Protein 1WDG (pdb70)

Foldseek 3Di:
DVLVVLVVVLVVLVVVLVVLVVVLVVVVVCQVVLQVVQCVCVVVVCVVPCPHGDHDDCPVVSVVSVVVNVVSVVVRDDSVD/DLVVLVVLQVVLVVVLVVLVVVLVVLVVVQVVVVVVVVVVVVVVCVVVDDCPPVSVVSVVVNVVSVVVRDDSVD

Structure (mmCIF, N/CA/C/O backbone):
data_1WDG
#
_entry.id   1WDG
#
_cell.length_a   51.6
_cell.length_b   51.6
_cell.length_c   198.2
_cell.angle_alpha   90
_cell.angle_beta   90
_cell.angle_gamma   120
#
_symmetry.space_group_name_H-M   'H 3'
#
loop_
_entity.id
_entity.type
_entity.pdbx_description
1 polymer 'E2 glycoprotein'
2 water water
#
loop_
_atom_site.group_PDB
_atom_site.id
_atom_site.type_symbol
_atom_site.label_atom_id
_atom_site.label_alt_id
_atom_site.label_comp_id
_atom_site.label_asym_id
_atom_site.label_entity_id
_atom_site.label_seq_id
_atom_site.pdbx_PDB_ins_code
_atom_site.Cartn_x
_atom_site.Cartn_y
_atom_site.Cartn_z
_atom_site.occupancy
_atom_site.B_iso_or_equiv
_atom_site.auth_seq_id
_atom_site.auth_comp_id
_atom_site.auth_asym_id
_atom_site.auth_atom_id
_atom_site.pdbx_PDB_model_num
ATOM 1 N N . ASN A 1 1 ? 49.761 6.596 -103.358 1.00 60.52 969 ASN A N 1
ATOM 2 C CA . ASN A 1 1 ? 49.003 5.395 -102.885 1.00 58.27 969 ASN A CA 1
ATOM 3 C C . ASN A 1 1 ? 49.912 4.622 -101.940 1.00 56.16 969 ASN A C 1
ATOM 4 O O . ASN A 1 1 ? 49.455 3.957 -100.977 1.00 54.53 969 ASN A O 1
ATOM 9 N N . GLN A 1 2 ? 51.213 4.683 -102.186 1.00 50.34 970 GLN A N 1
ATOM 10 C CA . GLN A 1 2 ? 52.095 4.053 -101.232 1.00 49.97 970 GLN A CA 1
ATOM 11 C C . GLN A 1 2 ? 52.540 5.148 -100.307 1.00 46.67 970 GLN A C 1
ATOM 12 O O . GLN A 1 2 ? 53.013 4.856 -99.205 1.00 48.23 970 GLN A O 1
ATOM 18 N N . LYS A 1 3 ? 52.394 6.401 -100.730 1.00 42.95 971 LYS A N 1
ATOM 19 C CA . LYS A 1 3 ? 52.828 7.566 -99.910 1.00 47.87 971 LYS A CA 1
ATOM 20 C C . LYS A 1 3 ? 51.891 7.776 -98.730 1.00 48.31 971 LYS A C 1
ATOM 21 O O . LYS A 1 3 ? 52.320 8.012 -97.566 1.00 43.24 971 LYS A O 1
ATOM 27 N N . MET A 1 4 ? 50.602 7.734 -99.052 1.00 46.94 972 MET A N 1
ATOM 28 C CA . MET A 1 4 ? 49.537 7.919 -98.091 1.00 50.38 972 MET A CA 1
ATOM 29 C C . MET A 1 4 ? 49.600 6.861 -96.984 1.00 47.16 972 MET A C 1
ATOM 30 O O . MET A 1 4 ? 49.417 7.177 -95.815 1.00 42.53 972 MET A O 1
ATOM 35 N N . ILE A 1 5 ? 49.856 5.611 -97.357 1.00 47.25 973 ILE A N 1
ATOM 36 C CA . ILE A 1 5 ? 49.950 4.528 -96.379 1.00 48.34 973 ILE A CA 1
ATOM 37 C C . ILE A 1 5 ? 51.159 4.797 -95.493 1.00 45.67 973 ILE A C 1
ATOM 38 O O . ILE A 1 5 ? 51.046 4.901 -94.269 1.00 42.74 973 ILE A O 1
ATOM 43 N N . ALA A 1 6 ? 52.314 4.922 -96.142 1.00 43.36 974 ALA A N 1
ATOM 44 C CA . ALA A 1 6 ? 53.573 5.199 -95.468 1.00 44.34 974 ALA A CA 1
ATOM 45 C C . ALA A 1 6 ? 53.434 6.389 -94.528 1.00 43.93 974 ALA A C 1
ATOM 46 O O . ALA A 1 6 ? 53.987 6.379 -93.422 1.00 37.85 974 ALA A O 1
ATOM 48 N N . SER A 1 7 ? 52.691 7.406 -94.971 1.00 40.49 975 SER A N 1
ATOM 49 C CA . SER A 1 7 ? 52.481 8.625 -94.183 1.00 37.20 975 SER A CA 1
ATOM 50 C C . SER A 1 7 ? 51.638 8.383 -92.940 1.00 37.14 975 SER A C 1
ATOM 51 O O . SER A 1 7 ? 51.900 8.935 -91.873 1.00 38.82 975 SER A O 1
ATOM 54 N N . ALA A 1 8 ? 50.611 7.564 -93.090 1.00 35.17 976 ALA A N 1
ATOM 55 C CA . ALA A 1 8 ? 49.704 7.219 -91.991 1.00 34.76 976 ALA A CA 1
ATOM 56 C C . ALA A 1 8 ? 50.411 6.288 -90.989 1.00 36.46 976 ALA A C 1
ATOM 57 O O . ALA A 1 8 ? 50.093 6.279 -89.804 1.00 42.06 976 ALA A O 1
ATOM 59 N N . PHE A 1 9 ? 51.378 5.516 -91.486 1.00 39.18 977 PHE A N 1
ATOM 60 C CA . PHE A 1 9 ? 52.161 4.585 -90.667 1.00 35.61 977 PHE A CA 1
ATOM 61 C C . PHE A 1 9 ? 53.125 5.411 -89.822 1.00 38.97 977 PHE A C 1
ATOM 62 O O . PHE A 1 9 ? 53.094 5.356 -88.597 1.00 43.85 977 PHE A O 1
ATOM 70 N N . ASN A 1 10 ? 53.964 6.205 -90.476 1.00 37.21 978 ASN A N 1
ATOM 71 C CA . ASN A 1 10 ? 54.916 7.027 -89.752 1.00 34.94 978 ASN A CA 1
ATOM 72 C C . ASN A 1 10 ? 54.216 7.761 -88.598 1.00 34.75 978 ASN A C 1
ATOM 73 O O . ASN A 1 10 ? 54.660 7.680 -87.455 1.00 32.92 978 ASN A O 1
ATOM 78 N N . ASN A 1 11 ? 53.116 8.450 -88.902 1.00 33.79 979 ASN A N 1
ATOM 79 C CA . ASN A 1 11 ? 52.321 9.161 -87.896 1.00 37.50 979 ASN A CA 1
ATOM 80 C C . ASN A 1 11 ? 52.018 8.199 -86.756 1.00 37.50 979 ASN A C 1
ATOM 81 O O . ASN A 1 11 ? 52.177 8.538 -85.576 1.00 41.25 979 ASN A O 1
ATOM 86 N N . ALA A 1 12 ? 51.607 6.986 -87.116 1.00 34.03 980 ALA A N 1
ATOM 87 C CA . ALA A 1 12 ? 51.301 5.941 -86.137 1.00 33.56 980 ALA A CA 1
ATOM 88 C C . ALA A 1 12 ? 52.503 5.564 -85.291 1.00 33.24 980 ALA A C 1
ATOM 89 O O . ALA A 1 12 ? 52.377 5.362 -84.071 1.00 25.38 980 ALA A O 1
ATOM 91 N N . LEU A 1 13 ? 53.671 5.424 -85.927 1.00 25.13 981 LEU A N 1
ATOM 92 C CA . LEU A 1 13 ? 54.870 5.065 -85.169 1.00 27.23 981 LEU A CA 1
ATOM 93 C C . LEU A 1 13 ? 55.160 6.147 -84.142 1.00 30.21 981 LEU A C 1
ATOM 94 O O . LEU A 1 13 ? 55.623 5.855 -83.057 1.00 24.73 981 LEU A O 1
ATOM 99 N N . GLY A 1 14 ? 54.913 7.410 -84.505 1.00 26.56 982 GLY A N 1
ATOM 100 C CA . GLY A 1 14 ? 55.189 8.495 -83.575 1.00 27.58 982 GLY A CA 1
ATOM 101 C C . GLY A 1 14 ? 54.325 8.399 -82.323 1.00 28.21 982 GLY A C 1
ATOM 102 O O . GLY A 1 14 ? 54.793 8.623 -81.203 1.00 26.64 982 GLY A O 1
ATOM 103 N N . ALA A 1 15 ? 53.053 8.081 -82.521 1.00 28.21 983 ALA A N 1
ATOM 104 C CA . ALA A 1 15 ? 52.127 7.962 -81.402 1.00 30.55 983 ALA A CA 1
ATOM 105 C C . ALA A 1 15 ? 52.407 6.695 -80.549 1.00 34.65 983 ALA A C 1
ATOM 106 O O . ALA A 1 15 ? 52.247 6.728 -79.326 1.00 32.18 983 ALA A O 1
ATOM 108 N N . ILE A 1 16 ? 52.814 5.592 -81.189 1.00 28.24 984 ILE A N 1
ATOM 109 C CA . ILE A 1 16 ? 53.077 4.359 -80.431 1.00 28.03 984 ILE A CA 1
ATOM 110 C C . ILE A 1 16 ? 54.232 4.572 -79.483 1.00 29.21 984 ILE A C 1
ATOM 111 O O . ILE A 1 16 ? 54.095 4.280 -78.299 1.00 31.19 984 ILE A O 1
ATOM 116 N N . GLN A 1 17 ? 55.344 5.111 -79.993 1.00 32.10 985 GLN A N 1
ATOM 117 C CA . GLN A 1 17 ? 56.517 5.423 -79.167 1.00 30.85 985 GLN A CA 1
ATOM 118 C C . GLN A 1 17 ? 56.080 6.359 -78.063 1.00 31.27 985 GLN A C 1
ATOM 119 O O . GLN A 1 17 ? 56.453 6.165 -76.920 1.00 31.15 985 GLN A O 1
ATOM 125 N N . ASP A 1 18 ? 55.322 7.399 -78.422 1.00 26.78 986 ASP A N 1
ATOM 126 C CA . ASP A 1 18 ? 54.779 8.341 -77.423 1.00 32.33 986 ASP A CA 1
ATOM 127 C C . ASP A 1 18 ? 54.035 7.556 -76.329 1.00 23.93 986 ASP A C 1
ATOM 128 O O . ASP A 1 18 ? 54.155 7.856 -75.130 1.00 29.74 986 ASP A O 1
ATOM 133 N N . GLY A 1 19 ? 53.272 6.546 -76.751 1.00 28.35 987 GLY A N 1
ATOM 134 C CA . GLY A 1 19 ? 52.536 5.729 -75.789 1.00 25.54 987 GLY A CA 1
ATOM 135 C C . GLY A 1 19 ? 53.452 4.850 -74.933 1.00 27.47 987 GLY A C 1
ATOM 136 O O . GLY A 1 19 ? 53.258 4.750 -73.730 1.00 27.69 987 GLY A O 1
ATOM 137 N N . PHE A 1 20 ? 54.450 4.206 -75.538 1.00 26.38 988 PHE A N 1
ATOM 138 C CA . PHE A 1 20 ? 55.371 3.360 -74.773 1.00 25.32 988 PHE A CA 1
ATOM 139 C C . PHE A 1 20 ? 56.303 4.203 -73.881 1.00 28.91 988 PHE A C 1
ATOM 140 O O . PHE A 1 20 ? 56.773 3.735 -72.858 1.00 26.73 988 PHE A O 1
ATOM 148 N N . ASP A 1 21 ? 56.553 5.455 -74.252 1.00 27.86 989 ASP A N 1
ATOM 149 C CA . ASP A 1 21 ? 57.390 6.308 -73.424 1.00 28.18 989 ASP A CA 1
ATOM 150 C C . ASP A 1 21 ? 56.623 6.673 -72.159 1.00 27.51 989 ASP A C 1
ATOM 151 O O . ASP A 1 21 ? 57.191 6.754 -71.066 1.00 30.39 989 ASP A O 1
ATOM 156 N N . ALA A 1 22 ? 55.331 6.915 -72.324 1.00 28.26 990 ALA A N 1
ATOM 157 C CA . ALA A 1 22 ? 54.452 7.232 -71.209 1.00 28.67 990 ALA A CA 1
ATOM 158 C C . ALA A 1 22 ? 54.372 6.032 -70.287 1.00 23.10 990 ALA A C 1
ATOM 159 O O . ALA A 1 22 ? 54.467 6.174 -69.076 1.00 24.25 990 ALA A O 1
ATOM 161 N N . THR A 1 23 ? 54.138 4.845 -70.867 1.00 22.40 991 THR A N 1
ATOM 162 C CA . THR A 1 23 ? 54.055 3.618 -70.075 1.00 22.70 991 THR A CA 1
ATOM 163 C C . THR A 1 23 ? 55.321 3.429 -69.237 1.00 25.14 991 THR A C 1
ATOM 164 O O . THR A 1 23 ? 55.252 3.128 -68.056 1.00 27.66 991 THR A O 1
ATOM 168 N N . ASN A 1 24 ? 56.485 3.609 -69.849 1.00 24.08 992 ASN A N 1
ATOM 169 C CA . ASN A 1 24 ? 57.721 3.446 -69.116 1.00 28.02 992 ASN A CA 1
ATOM 170 C C . ASN A 1 24 ? 57.863 4.515 -68.028 1.00 25.39 992 ASN A C 1
ATOM 171 O O . ASN A 1 24 ? 58.277 4.198 -66.932 1.00 21.60 992 ASN A O 1
ATOM 176 N N . SER A 1 25 ? 57.542 5.786 -68.300 1.00 19.03 993 SER A N 1
ATOM 177 C CA . SER A 1 25 ? 57.712 6.757 -67.198 1.00 22.07 993 SER A CA 1
ATOM 178 C C . SER A 1 25 ? 56.705 6.357 -66.084 1.00 25.34 993 SER A C 1
ATOM 179 O O . SER A 1 25 ? 56.991 6.519 -64.903 1.00 24.08 993 SER A O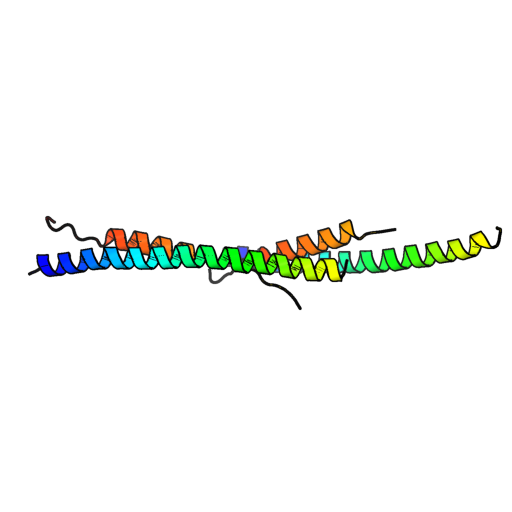 1
ATOM 182 N N . ALA A 1 26 ? 55.541 5.807 -66.460 1.00 25.10 994 ALA A N 1
ATOM 183 C CA . ALA A 1 26 ? 54.570 5.424 -65.423 1.00 25.13 994 ALA A CA 1
ATOM 184 C C . ALA A 1 26 ? 55.147 4.275 -64.597 1.00 27.19 994 ALA A C 1
ATOM 185 O O . ALA A 1 26 ? 55.071 4.275 -63.366 1.00 22.22 994 ALA A O 1
ATOM 187 N N . LEU A 1 27 ? 55.799 3.324 -65.253 1.00 26.10 995 LEU A N 1
ATOM 188 C CA . LEU A 1 27 ? 56.385 2.224 -64.474 1.00 21.91 995 LEU A CA 1
ATOM 189 C C . LEU A 1 27 ? 57.427 2.792 -63.486 1.00 24.09 995 LEU A C 1
ATOM 190 O O . LEU A 1 27 ? 57.497 2.393 -62.316 1.00 30.58 995 LEU A O 1
ATOM 195 N N . GLY A 1 28 ? 58.219 3.747 -63.961 1.00 33.40 996 GLY A N 1
ATOM 196 C CA . GLY A 1 28 ? 59.221 4.379 -63.114 1.00 28.01 996 GLY A CA 1
ATOM 197 C C . GLY A 1 28 ? 58.632 4.934 -61.831 1.00 27.50 996 GLY A C 1
ATOM 198 O O . GLY A 1 28 ? 59.110 4.641 -60.725 1.00 26.16 996 GLY A O 1
ATOM 199 N N . LYS A 1 29 ? 57.584 5.732 -61.981 1.00 28.78 997 LYS A N 1
ATOM 200 C CA . LYS A 1 29 ? 56.896 6.344 -60.850 1.00 25.08 997 LYS A CA 1
ATOM 201 C C . LYS A 1 29 ? 56.299 5.290 -59.923 1.00 23.90 997 LYS A C 1
ATOM 202 O O . LYS A 1 29 ? 56.428 5.391 -58.702 1.00 20.84 997 LYS A O 1
ATOM 208 N N . ILE A 1 30 ? 55.628 4.281 -60.482 1.00 23.58 998 ILE A N 1
ATOM 209 C CA . ILE A 1 30 ? 55.044 3.235 -59.646 1.00 22.11 998 ILE A CA 1
ATOM 210 C C . ILE A 1 30 ? 56.101 2.444 -58.843 1.00 19.80 998 ILE A C 1
ATOM 211 O O . ILE A 1 30 ? 55.933 2.185 -57.650 1.00 27.53 998 ILE A O 1
ATOM 216 N N . GLN A 1 31 ? 57.202 2.063 -59.476 1.00 27.31 999 GLN A N 1
ATOM 217 C CA . GLN A 1 31 ? 58.219 1.313 -58.756 1.00 22.93 999 GLN A CA 1
ATOM 218 C C . GLN A 1 31 ? 58.774 2.120 -57.571 1.00 22.38 999 GLN A C 1
ATOM 219 O O . GLN A 1 31 ? 58.971 1.602 -56.489 1.00 22.22 999 GLN A O 1
ATOM 225 N N . SER A 1 32 ? 59.046 3.392 -57.809 1.00 22.48 1000 SER A N 1
ATOM 226 C CA . SER A 1 32 ? 59.574 4.267 -56.776 1.00 26.17 1000 SER A CA 1
ATOM 227 C C . SER A 1 32 ? 58.583 4.449 -55.614 1.00 29.68 1000 SER A C 1
ATOM 228 O O . SER A 1 32 ? 58.911 4.186 -54.467 1.00 29.34 1000 SER A O 1
ATOM 231 N N . VAL A 1 33 ? 57.379 4.929 -55.913 1.00 27.17 1001 VAL A N 1
ATOM 232 C CA . VAL A 1 33 ? 56.377 5.124 -54.853 1.00 30.34 1001 VAL A CA 1
ATOM 233 C C . VAL A 1 33 ? 56.078 3.816 -54.099 1.00 29.61 1001 VAL A C 1
ATOM 234 O O . VAL A 1 33 ? 56.121 3.785 -52.876 1.00 28.24 1001 VAL A O 1
ATOM 238 N N . VAL A 1 34 ? 55.748 2.748 -54.822 1.00 27.42 1002 VAL A N 1
ATOM 239 C CA . VAL A 1 34 ? 55.455 1.461 -54.168 1.00 21.07 1002 VAL A CA 1
ATOM 240 C C . VAL A 1 34 ? 56.603 1.019 -53.257 1.00 23.97 1002 VAL A C 1
ATOM 241 O O . VAL A 1 34 ? 56.377 0.589 -52.126 1.00 18.23 1002 VAL A O 1
ATOM 245 N N . ASN A 1 35 ? 57.840 1.111 -53.757 1.00 24.54 1003 ASN A N 1
ATOM 246 C CA . ASN A 1 35 ? 58.992 0.729 -52.947 1.00 21.89 1003 ASN A CA 1
ATOM 247 C C . ASN A 1 35 ? 59.188 1.697 -51.802 1.00 26.23 1003 ASN A C 1
ATOM 248 O O . ASN A 1 35 ? 59.487 1.282 -50.708 1.00 29.21 1003 ASN A O 1
ATOM 253 N N . ALA A 1 36 ? 59.027 2.991 -52.047 1.00 22.24 1004 ALA A N 1
ATOM 254 C CA . ALA A 1 36 ? 59.172 3.966 -50.964 1.00 30.92 1004 ALA A CA 1
ATOM 255 C C . ALA A 1 36 ? 58.119 3.686 -49.861 1.00 28.14 1004 ALA A C 1
ATOM 256 O O . ALA A 1 36 ? 58.420 3.768 -48.666 1.00 30.69 1004 ALA A O 1
ATOM 258 N N . ASN A 1 37 ? 56.885 3.345 -50.243 1.00 22.86 1005 ASN A N 1
ATOM 259 C CA . ASN A 1 37 ? 55.881 3.067 -49.220 1.00 29.03 1005 ASN A CA 1
ATOM 260 C C . ASN A 1 37 ? 56.153 1.708 -48.564 1.00 29.52 1005 ASN A C 1
ATOM 261 O O . ASN A 1 37 ? 55.773 1.494 -47.419 1.00 26.36 1005 ASN A O 1
ATOM 266 N N . ALA A 1 38 ? 56.806 0.805 -49.291 1.00 27.11 1006 ALA A N 1
ATOM 267 C CA . ALA A 1 38 ? 57.123 -0.507 -48.727 1.00 29.10 1006 ALA A CA 1
ATOM 268 C C . ALA A 1 38 ? 58.177 -0.331 -47.621 1.00 30.17 1006 ALA A C 1
ATOM 269 O O . ALA A 1 38 ? 58.090 -0.959 -46.573 1.00 36.55 1006 ALA A O 1
ATOM 271 N N . GLU A 1 39 ? 59.175 0.518 -47.859 1.00 31.07 1007 GLU A N 1
ATOM 272 C CA . GLU A 1 39 ? 60.200 0.776 -46.844 1.00 35.52 1007 GLU A CA 1
ATOM 273 C C . GLU A 1 39 ? 59.544 1.441 -45.612 1.00 32.38 1007 GLU A C 1
ATOM 274 O O . GLU A 1 39 ? 59.787 1.050 -44.471 1.00 28.23 1007 GLU A O 1
ATOM 280 N N . ALA A 1 40 ? 58.708 2.443 -45.844 1.00 31.64 1008 ALA A N 1
ATOM 281 C CA . ALA A 1 40 ? 57.975 3.097 -44.750 1.00 31.20 1008 ALA A CA 1
ATOM 282 C C . ALA A 1 40 ? 57.294 2.047 -43.850 1.00 28.85 1008 ALA A C 1
ATOM 283 O O . ALA A 1 40 ? 57.333 2.137 -42.620 1.00 31.06 1008 ALA A O 1
ATOM 285 N N . LEU A 1 41 ? 56.644 1.067 -44.480 1.00 29.04 1009 LEU A N 1
ATOM 286 C CA . LEU A 1 41 ? 55.967 -0.002 -43.740 1.00 30.28 1009 LEU A CA 1
ATOM 287 C C . LEU A 1 41 ? 56.953 -0.969 -43.047 1.00 31.78 1009 LEU A C 1
ATOM 288 O O . LEU A 1 41 ? 56.742 -1.334 -41.888 1.00 26.80 1009 LEU A O 1
ATOM 293 N N . ASN A 1 42 ? 58.028 -1.370 -43.732 1.00 28.47 1010 ASN A N 1
ATOM 294 C CA . ASN A 1 42 ? 58.973 -2.306 -43.119 1.00 37.96 1010 ASN A CA 1
ATOM 295 C C . ASN A 1 42 ? 59.724 -1.614 -41.974 1.00 40.23 1010 ASN A C 1
ATOM 296 O O . ASN A 1 42 ? 60.162 -2.262 -41.012 1.00 41.25 1010 ASN A O 1
ATOM 301 N N . ASN A 1 43 ? 59.861 -0.293 -42.079 1.00 43.31 1011 ASN A N 1
ATOM 302 C CA . ASN A 1 43 ? 60.521 0.490 -41.040 1.00 45.35 1011 ASN A CA 1
ATOM 303 C C . ASN A 1 43 ? 59.631 0.482 -39.787 1.00 45.38 1011 ASN A C 1
ATOM 304 O O . ASN A 1 43 ? 60.121 0.341 -38.659 1.00 42.93 1011 ASN A O 1
ATOM 309 N N . LEU A 1 44 ? 58.321 0.633 -39.998 1.00 42.98 1012 LEU A N 1
ATOM 310 C CA . LEU A 1 44 ? 57.355 0.669 -38.904 1.00 41.33 1012 LEU A CA 1
ATOM 311 C C . LEU A 1 44 ? 57.282 -0.636 -38.158 1.00 41.37 1012 LEU A C 1
ATOM 312 O O . LEU A 1 44 ? 57.182 -0.638 -36.946 1.00 44.26 1012 LEU A O 1
ATOM 317 N N . LEU A 1 45 ? 57.306 -1.742 -38.896 1.00 37.23 1013 LEU A N 1
ATOM 318 C CA . LEU A 1 45 ? 57.245 -3.053 -38.303 1.00 39.29 1013 LEU A CA 1
ATOM 319 C C . LEU A 1 45 ? 58.478 -3.265 -37.437 1.00 42.93 1013 LEU A C 1
ATOM 320 O O . LEU A 1 45 ? 58.414 -3.964 -36.425 1.00 43.22 1013 LEU A O 1
ATOM 325 N N . ASN A 1 46 ? 59.584 -2.641 -37.845 1.00 46.18 1014 ASN A N 1
ATOM 326 C CA . ASN A 1 46 ? 60.861 -2.715 -37.135 1.00 47.55 1014 ASN A CA 1
ATOM 327 C C . ASN A 1 46 ? 60.823 -1.942 -35.824 1.00 45.20 1014 ASN A C 1
ATOM 328 O O . ASN A 1 46 ? 61.180 -2.477 -34.780 1.00 44.07 1014 ASN A O 1
ATOM 333 N N . GLN A 1 47 ? 60.407 -0.679 -35.877 1.00 42.10 1015 GLN A N 1
ATOM 334 C CA . GLN A 1 47 ? 60.331 0.122 -34.662 1.00 47.04 1015 GLN A CA 1
ATOM 335 C C . GLN A 1 47 ? 59.356 -0.501 -33.653 1.00 50.91 1015 GLN A C 1
ATOM 336 O O . GLN A 1 47 ? 59.622 -0.522 -32.452 1.00 49.71 1015 GLN A O 1
ATOM 342 N N . LEU A 1 48 ? 58.233 -1.015 -34.151 1.00 50.44 1016 LEU A N 1
ATOM 343 C CA . LEU A 1 48 ? 57.224 -1.631 -33.295 1.00 54.74 1016 LEU A CA 1
ATOM 344 C C . LEU A 1 48 ? 57.793 -2.860 -32.605 1.00 59.25 1016 LEU A C 1
ATOM 345 O O . LEU A 1 48 ? 57.251 -3.325 -31.609 1.00 61.86 1016 LEU A O 1
ATOM 350 N N . SER A 1 49 ? 58.894 -3.379 -33.135 1.00 63.84 1017 SER A N 1
ATOM 351 C CA . SER A 1 49 ? 59.525 -4.556 -32.547 1.00 67.68 1017 SER A CA 1
ATOM 352 C C . SER A 1 49 ? 60.77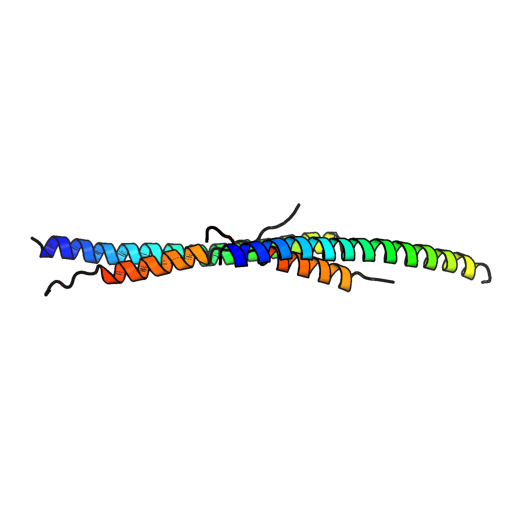5 -4.194 -31.732 1.00 69.36 1017 SER A C 1
ATOM 353 O O . SER A 1 49 ? 60.942 -4.675 -30.612 1.00 73.59 1017 SER A O 1
ATOM 356 N N . LEU A 1 50 ? 61.631 -3.342 -32.302 1.00 69.08 1018 LEU A N 1
ATOM 357 C CA . LEU A 1 50 ? 62.883 -2.887 -31.684 1.00 66.84 1018 LEU A CA 1
ATOM 358 C C . LEU A 1 50 ? 63.194 -3.513 -30.328 1.00 69.98 1018 LEU A C 1
ATOM 359 O O . LEU A 1 50 ? 64.359 -3.615 -29.924 1.00 72.38 1018 LEU A O 1
ATOM 364 N N . LEU A 1 64 ? 53.432 -11.480 -42.648 1.00 48.54 1224 LEU A N 1
ATOM 365 C CA . LEU A 1 64 ? 53.642 -10.095 -42.249 1.00 47.42 1224 LEU A CA 1
ATOM 366 C C . LEU A 1 64 ? 54.954 -9.496 -42.789 1.00 48.35 1224 LEU A C 1
ATOM 367 O O . LEU A 1 64 ? 55.678 -8.814 -42.065 1.00 55.22 1224 LEU A O 1
ATOM 372 N N . ASN A 1 65 ? 55.253 -9.749 -44.061 1.00 49.92 1225 ASN A N 1
ATOM 373 C CA . ASN A 1 65 ? 56.457 -9.218 -44.702 1.00 48.37 1225 ASN A CA 1
ATOM 374 C C . ASN A 1 65 ? 56.142 -8.233 -45.840 1.00 46.50 1225 ASN A C 1
ATOM 375 O O . ASN A 1 65 ? 55.014 -8.176 -46.343 1.00 43.34 1225 ASN A O 1
ATOM 380 N N . VAL A 1 66 ? 57.158 -7.473 -46.243 1.00 39.28 1226 VAL A N 1
ATOM 381 C CA . VAL A 1 66 ? 57.024 -6.482 -47.297 1.00 36.36 1226 VAL A CA 1
ATOM 382 C C . VAL A 1 66 ? 57.872 -6.881 -48.492 1.00 36.57 1226 VAL A C 1
ATOM 383 O O . VAL A 1 66 ? 58.961 -7.437 -48.333 1.00 30.31 1226 VAL A O 1
ATOM 387 N N . THR A 1 67 ? 57.382 -6.576 -49.685 1.00 29.65 1227 THR A N 1
ATOM 388 C CA . THR A 1 67 ? 58.111 -6.873 -50.911 1.00 34.74 1227 THR A CA 1
ATOM 389 C C . THR A 1 67 ? 58.348 -5.579 -51.684 1.00 32.85 1227 THR A C 1
ATOM 390 O O . THR A 1 67 ? 57.565 -4.639 -51.599 1.00 31.99 1227 THR A O 1
ATOM 394 N N . LEU A 1 68 ? 59.436 -5.555 -52.445 1.00 30.35 1228 LEU A N 1
ATOM 395 C CA . LEU A 1 68 ? 59.785 -4.416 -53.258 1.00 32.18 1228 LEU A CA 1
ATOM 396 C C . LEU A 1 68 ? 59.556 -4.811 -54.705 1.00 30.30 1228 LEU A C 1
ATOM 397 O O . LEU A 1 68 ? 59.567 -5.996 -55.059 1.00 25.07 1228 LEU A O 1
ATOM 402 N N . LEU A 1 69 ? 59.333 -3.806 -55.545 1.00 29.34 1229 LEU A N 1
ATOM 403 C CA . LEU A 1 69 ? 59.123 -4.018 -56.972 1.00 27.25 1229 LEU A CA 1
ATOM 404 C C . LEU A 1 69 ? 60.435 -3.898 -57.759 1.00 28.66 1229 LEU A C 1
ATOM 405 O O . LEU A 1 69 ? 61.313 -3.121 -57.400 1.00 30.57 1229 LEU A O 1
ATOM 410 N N . ASP A 1 70 ? 60.553 -4.660 -58.841 1.00 26.34 1230 ASP A N 1
ATOM 411 C CA . ASP A 1 70 ? 61.712 -4.545 -59.727 1.00 31.33 1230 ASP A CA 1
ATOM 412 C C . ASP A 1 70 ? 61.199 -4.637 -61.180 1.00 24.49 1230 ASP A C 1
ATOM 413 O O . ASP A 1 70 ? 60.859 -5.699 -61.683 1.00 30.77 1230 ASP A O 1
ATOM 418 N N . LEU A 1 71 ? 61.105 -3.495 -61.833 1.00 28.37 1231 LEU A N 1
ATOM 419 C CA . LEU A 1 71 ? 60.608 -3.427 -63.205 1.00 27.48 1231 LEU A CA 1
ATOM 420 C C . LEU A 1 71 ? 61.714 -3.075 -64.227 1.00 29.72 1231 LEU A C 1
ATOM 421 O O . LEU A 1 71 ? 61.423 -2.564 -65.324 1.00 34.85 1231 LEU A O 1
ATOM 426 N N . THR A 1 72 ? 62.975 -3.305 -63.859 1.00 26.57 1232 THR A N 1
ATOM 427 C CA . THR A 1 72 ? 64.093 -2.984 -64.764 1.00 30.32 1232 THR A CA 1
ATOM 428 C C . THR A 1 72 ? 63.999 -3.747 -66.069 1.00 22.39 1232 THR A C 1
ATOM 429 O O . THR A 1 72 ? 64.119 -3.174 -67.145 1.00 30.45 1232 THR A O 1
ATOM 433 N N . TYR A 1 73 ? 63.787 -5.055 -65.981 1.00 28.60 1233 TYR A N 1
ATOM 434 C CA . TYR A 1 73 ? 63.656 -5.875 -67.184 1.00 27.94 1233 TYR A CA 1
ATOM 435 C C . TYR A 1 73 ? 62.602 -5.261 -68.122 1.00 30.89 1233 TYR A C 1
ATOM 436 O O . TYR A 1 73 ? 62.893 -4.930 -69.271 1.00 27.99 1233 TYR A O 1
ATOM 445 N N . GLU A 1 74 ? 61.376 -5.095 -67.617 1.00 26.14 1234 GLU A N 1
ATOM 446 C CA . GLU A 1 74 ? 60.297 -4.509 -68.398 1.00 20.16 1234 GLU A CA 1
ATOM 447 C C . GLU A 1 74 ? 60.575 -3.106 -68.938 1.00 25.92 1234 GLU A C 1
ATOM 448 O O . GLU A 1 74 ? 60.277 -2.804 -70.094 1.00 26.73 1234 GLU A O 1
ATOM 454 N N . MET A 1 75 ? 61.092 -2.224 -68.097 1.00 23.03 1235 MET A N 1
ATOM 455 C CA . MET A 1 75 ? 61.334 -0.887 -68.595 1.00 26.01 1235 MET A CA 1
ATOM 456 C C . MET A 1 75 ? 62.395 -1.007 -69.664 1.00 30.01 1235 MET A C 1
ATOM 457 O O . MET A 1 75 ? 62.362 -0.301 -70.665 1.00 31.19 1235 MET A O 1
ATOM 462 N N . ASN A 1 76 ? 63.316 -1.938 -69.488 1.00 25.79 1236 ASN A N 1
ATOM 463 C CA . ASN A 1 76 ? 64.334 -2.110 -70.528 1.00 33.34 1236 ASN A CA 1
ATOM 464 C C . ASN A 1 76 ? 63.770 -2.661 -71.843 1.00 34.41 1236 ASN A C 1
ATOM 465 O O . ASN A 1 76 ? 64.200 -2.235 -72.936 1.00 29.44 1236 ASN A O 1
ATOM 470 N N . ARG A 1 77 ? 62.827 -3.611 -71.761 1.00 31.15 1237 ARG A N 1
ATOM 471 C CA . ARG A 1 77 ? 62.244 -4.138 -72.991 1.00 27.06 1237 ARG A CA 1
ATOM 472 C C . ARG A 1 77 ? 61.450 -3.022 -73.692 1.00 30.70 1237 ARG A C 1
ATOM 473 O O . ARG A 1 77 ? 61.526 -2.845 -74.905 1.00 29.59 1237 ARG A O 1
ATOM 481 N N . ILE A 1 78 ? 60.670 -2.270 -72.931 1.00 35.32 1238 ILE A N 1
ATOM 482 C CA . ILE A 1 78 ? 59.886 -1.205 -73.549 1.00 35.59 1238 ILE A CA 1
ATOM 483 C C . ILE A 1 78 ? 60.838 -0.197 -74.184 1.00 33.15 1238 ILE A C 1
ATOM 484 O O . ILE A 1 78 ? 60.566 0.342 -75.264 1.00 29.30 1238 ILE A O 1
ATOM 489 N N . GLN A 1 79 ? 61.987 0.022 -73.552 1.00 32.65 1239 GLN A N 1
ATOM 490 C CA . GLN A 1 79 ? 62.915 0.984 -74.127 1.00 38.72 1239 GLN A CA 1
ATOM 491 C C . GLN A 1 79 ? 63.465 0.437 -75.437 1.00 34.58 1239 GLN A C 1
ATOM 492 O O . GLN A 1 79 ? 63.618 1.180 -76.404 1.00 35.74 1239 GLN A O 1
ATOM 498 N N . ASP A 1 80 ? 63.718 -0.866 -75.482 1.00 34.01 1240 ASP A N 1
ATOM 499 C CA . ASP A 1 80 ? 64.227 -1.490 -76.703 1.00 37.84 1240 ASP A CA 1
ATOM 500 C C . ASP A 1 80 ? 63.181 -1.400 -77.812 1.00 36.61 1240 ASP A C 1
ATOM 501 O O . ASP A 1 80 ? 63.499 -1.127 -78.965 1.00 41.57 1240 ASP A O 1
ATOM 506 N N . ALA A 1 81 ? 61.930 -1.664 -77.461 1.00 34.05 1241 ALA A N 1
ATOM 507 C CA . ALA A 1 81 ? 60.853 -1.616 -78.443 1.00 30.59 1241 ALA A CA 1
ATOM 508 C C . ALA A 1 81 ? 60.744 -0.210 -79.040 1.00 32.04 1241 ALA A C 1
ATOM 509 O O . ALA A 1 81 ? 60.577 -0.049 -80.244 1.00 31.02 1241 ALA A O 1
ATOM 511 N N . ILE A 1 82 ? 60.845 0.806 -78.204 1.00 27.25 1242 ILE A N 1
ATOM 512 C CA . ILE A 1 82 ? 60.749 2.171 -78.710 1.00 30.40 1242 ILE A CA 1
ATOM 513 C C . ILE A 1 82 ? 61.842 2.454 -79.747 1.00 37.24 1242 ILE A C 1
ATOM 514 O O . ILE A 1 82 ? 61.618 3.169 -80.739 1.00 36.78 1242 ILE A O 1
ATOM 519 N N . LYS A 1 83 ? 63.022 1.894 -79.519 1.00 34.60 1243 LYS A N 1
ATOM 520 C CA . LYS A 1 83 ? 64.110 2.122 -80.448 1.00 38.75 1243 LYS A CA 1
ATOM 521 C C . LYS A 1 83 ? 63.942 1.279 -81.698 1.00 39.63 1243 LYS A C 1
ATOM 522 O O . LYS A 1 83 ? 64.391 1.671 -82.773 1.00 45.26 1243 LYS A O 1
ATOM 528 N N . LYS A 1 84 ? 63.277 0.131 -81.568 1.00 42.35 1244 LYS A N 1
ATOM 529 C CA . LYS A 1 84 ? 63.070 -0.728 -82.719 1.00 37.68 1244 LYS A CA 1
ATOM 530 C C . LYS A 1 84 ? 62.101 0.003 -83.632 1.00 42.94 1244 LYS A C 1
ATOM 531 O O . LYS A 1 84 ? 62.330 0.095 -84.836 1.00 39.51 1244 LYS A O 1
ATOM 537 N N . LEU A 1 85 ? 61.026 0.534 -83.051 1.00 37.03 1245 LEU A N 1
ATOM 538 C CA . LEU A 1 85 ? 60.039 1.280 -83.815 1.00 41.33 1245 LEU A CA 1
ATOM 539 C C . LEU A 1 85 ? 60.702 2.433 -84.612 1.00 42.28 1245 LEU A C 1
ATOM 540 O O . LEU A 1 85 ? 60.350 2.686 -85.774 1.00 37.32 1245 LEU A O 1
ATOM 545 N N . ASN A 1 86 ? 61.650 3.130 -83.992 1.00 39.08 1246 ASN A N 1
ATOM 546 C CA . ASN A 1 86 ? 62.343 4.214 -84.688 1.00 49.33 1246 ASN A CA 1
ATOM 547 C C . ASN A 1 86 ? 62.904 3.733 -86.032 1.00 45.92 1246 ASN A C 1
ATOM 548 O O . ASN A 1 86 ? 62.962 4.483 -86.998 1.00 51.95 1246 ASN A O 1
ATOM 553 N N . GLU A 1 87 ? 63.306 2.474 -86.086 1.00 45.95 1247 GLU A N 1
ATOM 554 C CA . GLU A 1 87 ? 63.856 1.885 -87.301 1.00 50.17 1247 GLU A CA 1
ATOM 555 C C . GLU A 1 87 ? 62.826 1.666 -88.417 1.00 49.49 1247 GLU A C 1
ATOM 556 O O . GLU A 1 87 ? 63.177 1.647 -89.597 1.00 52.31 1247 GLU A O 1
ATOM 562 N N . SER A 1 88 ? 61.563 1.484 -88.042 1.00 42.10 1248 SER A N 1
ATOM 563 C CA . SER A 1 88 ? 60.509 1.242 -89.019 1.00 42.14 1248 SER A CA 1
ATOM 564 C C . SER A 1 88 ? 60.070 2.482 -89.781 1.00 35.59 1248 SER A C 1
ATOM 565 O O . SER A 1 88 ? 59.335 2.353 -90.762 1.00 40.10 1248 SER A O 1
ATOM 568 N N . TYR A 1 89 ? 60.476 3.673 -89.335 1.00 36.22 1249 TYR A N 1
ATOM 569 C CA . TYR A 1 89 ? 60.062 4.886 -90.047 1.00 35.40 1249 TYR A CA 1
ATOM 570 C C . TYR A 1 89 ? 60.368 4.722 -91.527 1.00 40.16 1249 TYR A C 1
ATOM 571 O O . TYR A 1 89 ? 61.413 4.160 -91.902 1.00 44.77 1249 TYR A O 1
ATOM 580 N N . ILE A 1 90 ? 59.456 5.191 -92.373 1.00 33.98 1250 ILE A N 1
ATOM 581 C CA . ILE A 1 90 ? 59.654 5.056 -93.811 1.00 42.92 1250 ILE A CA 1
ATOM 582 C C . ILE A 1 90 ? 59.986 6.373 -94.489 1.00 42.59 1250 ILE A C 1
ATOM 583 O O . ILE A 1 90 ? 59.156 7.270 -94.525 1.00 42.76 1250 ILE A O 1
ATOM 588 N N . ASN A 1 91 ? 61.198 6.488 -95.026 1.00 48.26 1251 ASN A N 1
ATOM 589 C CA . ASN A 1 91 ? 61.601 7.707 -95.734 1.00 47.16 1251 ASN A CA 1
ATOM 590 C C . ASN A 1 91 ? 60.806 7.755 -97.029 1.00 46.71 1251 ASN A C 1
ATOM 591 O O . ASN A 1 91 ? 60.936 6.876 -97.876 1.00 45.91 1251 ASN A O 1
ATOM 596 N N . LEU A 1 92 ? 59.983 8.777 -97.198 1.00 48.73 1252 LEU A N 1
ATOM 597 C CA . LEU A 1 92 ? 59.158 8.856 -98.397 1.00 52.15 1252 LEU A CA 1
ATOM 598 C C . LEU A 1 92 ? 59.909 8.972 -99.728 1.00 52.07 1252 LEU A C 1
ATOM 599 O O . LEU A 1 92 ? 59.413 8.541 -100.771 1.00 49.38 1252 LEU A O 1
ATOM 604 N N . LYS A 1 93 ? 61.110 9.531 -99.688 1.00 55.97 1253 LYS A N 1
ATOM 605 C CA . LYS A 1 93 ? 61.912 9.668 -100.891 1.00 55.34 1253 LYS A CA 1
ATOM 606 C C . LYS A 1 93 ? 62.463 8.294 -101.317 1.00 54.15 1253 LYS A C 1
ATOM 607 O O . LYS A 1 93 ? 62.614 8.010 -102.505 1.00 53.00 1253 LYS A O 1
ATOM 613 N N . GLU A 1 94 ? 62.774 7.448 -100.339 1.00 48.66 1254 GLU A N 1
ATOM 614 C CA . GLU A 1 94 ? 63.274 6.076 -100.601 1.00 49.07 1254 GLU A CA 1
ATOM 615 C C . GLU A 1 94 ? 62.212 5.268 -101.364 1.00 52.66 1254 GLU A C 1
ATOM 616 O O . GLU A 1 94 ? 62.463 4.785 -102.521 1.00 52.73 1254 GLU A O 1
ATOM 623 N N . GLN B 1 2 ? 75.415 -19.541 -67.243 1.00 31.28 970 GLN B N 1
ATOM 624 C CA . GLN B 1 2 ? 74.582 -18.266 -67.263 1.00 39.53 970 GLN B CA 1
ATOM 625 C C . GLN B 1 2 ? 73.316 -18.494 -66.460 1.00 30.27 970 GLN B C 1
ATOM 626 O O . GLN B 1 2 ? 73.112 -17.886 -65.413 1.00 26.98 970 GLN B O 1
ATOM 632 N N . LYS B 1 3 ? 72.467 -19.386 -66.965 1.00 30.62 971 LYS B N 1
ATOM 633 C CA . LYS B 1 3 ? 71.274 -19.755 -66.230 1.00 34.30 971 LYS B CA 1
ATOM 634 C C . LYS B 1 3 ? 71.872 -20.683 -65.158 1.00 33.48 971 LYS B C 1
ATOM 635 O O . LYS B 1 3 ? 71.384 -20.760 -64.042 1.00 23.88 971 LYS B O 1
ATOM 641 N N . MET B 1 4 ? 72.944 -21.386 -65.504 1.00 27.93 972 MET B N 1
ATOM 642 C CA . MET B 1 4 ? 73.579 -22.273 -64.522 1.00 31.44 972 MET B CA 1
ATOM 643 C C . MET B 1 4 ? 74.261 -21.353 -63.472 1.00 31.50 972 MET B C 1
ATOM 644 O O . MET B 1 4 ? 74.092 -21.546 -62.270 1.00 33.04 972 MET B O 1
ATOM 649 N N . ILE B 1 5 ? 74.984 -20.326 -63.923 1.00 33.36 973 ILE B N 1
ATOM 650 C CA . ILE B 1 5 ? 75.644 -19.396 -62.978 1.00 28.12 973 ILE B CA 1
ATOM 651 C C . ILE B 1 5 ? 74.633 -18.719 -62.042 1.00 25.57 973 ILE B C 1
ATOM 652 O O . ILE B 1 5 ? 74.777 -18.788 -60.832 1.00 24.68 973 ILE B O 1
ATOM 657 N N . ALA B 1 6 ? 73.610 -18.076 -62.595 1.00 25.65 974 ALA B N 1
ATOM 658 C CA . ALA B 1 6 ? 72.572 -17.458 -61.756 1.00 23.22 974 ALA B CA 1
ATOM 659 C C . ALA B 1 6 ? 71.934 -18.501 -60.781 1.00 20.94 974 ALA B C 1
ATOM 660 O O . ALA B 1 6 ? 71.770 -18.222 -59.594 1.00 24.60 974 ALA B O 1
ATOM 662 N N . SER B 1 7 ? 71.567 -19.694 -61.272 1.00 24.01 975 SER B N 1
ATOM 663 C CA . SER B 1 7 ? 70.982 -20.720 -60.391 1.00 26.00 975 SER B CA 1
ATOM 664 C C . SER B 1 7 ? 71.892 -21.074 -59.204 1.00 28.45 975 SER B C 1
ATOM 665 O O . SER B 1 7 ? 71.436 -21.205 -58.058 1.00 22.92 975 SER B O 1
ATOM 668 N N . ALA B 1 8 ? 73.175 -21.247 -59.479 1.00 23.15 976 ALA B N 1
ATOM 669 C CA . ALA B 1 8 ? 74.118 -21.565 -58.403 1.00 29.15 976 ALA B CA 1
ATOM 670 C C . ALA B 1 8 ? 74.257 -20.347 -57.433 1.00 31.92 976 ALA B C 1
ATOM 671 O O . ALA B 1 8 ? 74.500 -20.516 -56.234 1.00 27.44 976 ALA B O 1
ATOM 673 N N . PHE B 1 9 ? 74.109 -19.130 -57.960 1.00 29.48 977 PHE B N 1
ATOM 674 C CA . PHE B 1 9 ? 74.191 -17.893 -57.138 1.00 22.71 977 PHE B CA 1
ATOM 675 C C . PHE B 1 9 ? 72.906 -17.810 -56.278 1.00 24.81 977 PHE B C 1
ATOM 676 O O . PHE B 1 9 ? 72.951 -17.485 -55.093 1.00 23.88 977 PHE B O 1
ATOM 684 N N . ASN B 1 10 ? 71.764 -18.145 -56.872 1.00 26.97 978 ASN B N 1
ATOM 685 C CA . ASN B 1 10 ? 70.483 -18.115 -56.126 1.00 24.76 978 ASN B CA 1
ATOM 686 C C . ASN B 1 10 ? 70.499 -19.148 -54.969 1.00 27.79 978 ASN B C 1
ATOM 687 O O . ASN B 1 10 ? 70.078 -18.868 -53.824 1.00 29.37 978 ASN B O 1
ATOM 692 N N . ASN B 1 11 ? 71.029 -20.332 -55.241 1.00 31.79 979 ASN B N 1
ATOM 693 C CA . ASN B 1 11 ? 71.116 -21.344 -54.193 1.00 27.93 979 ASN B CA 1
ATOM 694 C C . ASN B 1 11 ? 71.949 -20.790 -53.044 1.00 21.21 979 ASN B C 1
ATOM 695 O O . ASN B 1 11 ? 71.560 -20.874 -51.869 1.00 24.00 979 ASN B O 1
ATOM 700 N N . ALA B 1 12 ? 73.111 -20.235 -53.390 1.00 24.85 980 ALA B N 1
ATOM 701 C CA . ALA B 1 12 ? 74.009 -19.663 -52.383 1.00 23.07 980 ALA B CA 1
ATOM 702 C C . ALA B 1 12 ? 73.278 -18.681 -51.521 1.00 25.72 980 ALA B C 1
ATOM 703 O O . ALA B 1 12 ? 73.325 -18.806 -50.295 1.00 26.12 980 ALA B O 1
ATOM 705 N N . LEU B 1 13 ? 72.598 -17.711 -52.161 1.00 22.76 981 LEU B N 1
ATOM 706 C CA . LEU B 1 13 ? 71.838 -16.708 -51.435 1.00 23.89 981 LEU B CA 1
ATOM 707 C C . LEU B 1 13 ? 70.923 -17.338 -50.416 1.00 24.49 981 LEU B C 1
ATOM 708 O O . LEU B 1 13 ? 70.899 -16.917 -49.276 1.00 23.95 981 LEU B O 1
ATOM 713 N N . GLY B 1 14 ? 70.153 -18.339 -50.835 1.00 27.74 982 GLY B N 1
ATOM 714 C CA . GLY B 1 14 ? 69.214 -18.957 -49.906 1.00 28.77 982 GLY B CA 1
ATOM 715 C C . GLY B 1 14 ? 69.945 -19.502 -48.686 1.00 33.51 982 GLY B C 1
ATOM 716 O O . GLY B 1 14 ? 69.437 -19.435 -47.557 1.00 30.50 982 GLY B O 1
ATOM 717 N N . ALA B 1 15 ? 71.149 -20.030 -48.909 1.00 25.69 983 ALA B N 1
ATOM 718 C CA . ALA B 1 15 ? 71.933 -20.588 -47.812 1.00 26.52 983 ALA B CA 1
ATOM 719 C C . ALA B 1 15 ? 72.595 -19.461 -46.988 1.00 27.31 983 ALA B C 1
ATOM 720 O O . ALA B 1 15 ? 72.866 -19.638 -45.809 1.00 28.72 983 ALA B O 1
ATOM 722 N N . ILE B 1 16 ? 72.878 -18.314 -47.600 1.00 23.82 984 ILE B N 1
ATOM 723 C CA . ILE B 1 16 ? 73.521 -17.251 -46.801 1.00 24.12 984 ILE B CA 1
ATOM 724 C C . ILE B 1 16 ? 72.516 -16.660 -45.814 1.00 26.86 984 ILE B C 1
ATOM 725 O O . ILE B 1 16 ? 72.867 -16.340 -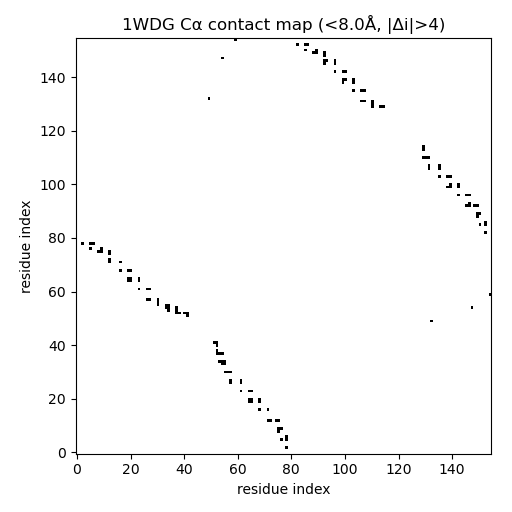44.677 1.00 31.37 984 ILE B O 1
ATOM 730 N N . GLN B 1 17 ? 71.259 -16.534 -46.240 1.00 28.11 985 GLN B N 1
ATOM 731 C CA . GLN B 1 17 ? 70.201 -16.026 -45.360 1.00 24.46 985 GLN B CA 1
ATOM 732 C C . GLN B 1 17 ? 69.921 -17.024 -44.237 1.00 30.04 985 GLN B C 1
ATOM 733 O O . GLN B 1 17 ? 69.724 -16.633 -43.090 1.00 38.99 985 GLN B O 1
ATOM 739 N N . ASP B 1 18 ? 69.889 -18.316 -44.543 1.00 22.67 986 ASP B N 1
ATOM 740 C CA . ASP B 1 18 ? 69.654 -19.279 -43.458 1.00 30.45 986 ASP B CA 1
ATOM 741 C C . ASP B 1 18 ? 70.726 -19.079 -42.373 1.00 32.24 986 ASP B C 1
ATOM 742 O O . ASP B 1 18 ? 70.416 -18.998 -41.192 1.00 31.03 986 ASP B O 1
ATOM 747 N N . GLY B 1 19 ? 71.990 -18.990 -42.798 1.00 33.08 987 GLY B N 1
ATOM 748 C CA . GLY B 1 19 ? 73.086 -18.803 -41.863 1.00 28.33 987 GLY B CA 1
ATOM 749 C C . GLY B 1 19 ? 72.988 -17.552 -41.011 1.00 31.23 987 GLY B C 1
ATOM 750 O O . GLY B 1 19 ? 73.245 -17.621 -39.803 1.00 31.23 987 GLY B O 1
ATOM 751 N N . PHE B 1 20 ? 72.653 -16.409 -41.629 1.00 23.56 988 PHE B N 1
ATOM 752 C CA . PHE B 1 20 ? 72.520 -15.147 -40.893 1.00 33.64 988 PHE B CA 1
ATOM 753 C C . PHE B 1 20 ? 71.270 -15.208 -40.033 1.00 35.09 988 PHE B C 1
ATOM 754 O O . PHE B 1 20 ? 71.200 -14.625 -38.950 1.00 30.21 988 PHE B O 1
ATOM 762 N N . ASP B 1 21 ? 70.279 -15.927 -40.525 1.00 33.08 989 ASP B N 1
ATOM 763 C CA . ASP B 1 21 ? 69.032 -16.088 -39.801 1.00 36.59 989 ASP B CA 1
ATOM 764 C C . ASP B 1 21 ? 69.378 -16.747 -38.479 1.00 34.24 989 ASP B C 1
ATOM 765 O O . ASP B 1 21 ? 69.001 -16.276 -37.392 1.00 32.91 989 ASP B O 1
ATOM 770 N N . ALA B 1 22 ? 70.115 -17.850 -38.604 1.00 34.82 990 ALA B N 1
ATOM 771 C CA . ALA B 1 22 ? 70.561 -18.640 -37.474 1.00 34.66 990 ALA B CA 1
ATOM 772 C C . ALA B 1 22 ? 71.453 -17.812 -36.568 1.00 38.59 990 ALA B C 1
ATOM 773 O O . ALA B 1 22 ? 71.336 -17.896 -35.341 1.00 39.09 990 ALA B O 1
ATOM 775 N N . THR B 1 23 ? 72.356 -17.031 -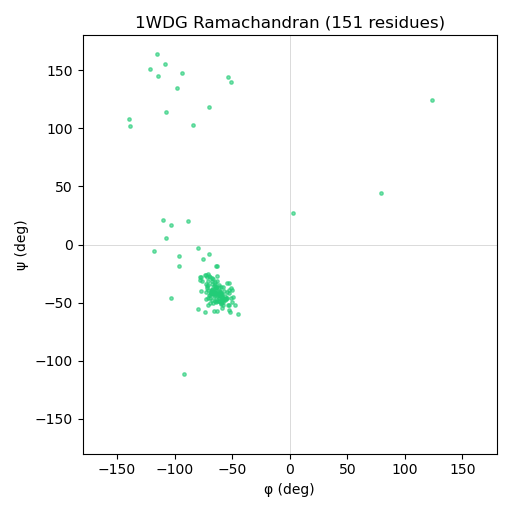37.160 1.00 34.61 991 THR B N 1
ATOM 776 C CA . THR B 1 23 ? 73.239 -16.177 -36.361 1.00 33.50 991 THR B CA 1
ATOM 777 C C . THR B 1 23 ? 72.366 -15.225 -35.524 1.00 37.60 991 THR B C 1
ATOM 778 O O . THR B 1 23 ? 72.567 -15.078 -34.315 1.00 43.00 991 THR B O 1
ATOM 782 N N . ASN B 1 24 ? 71.388 -14.589 -36.163 1.00 35.55 992 ASN B N 1
ATOM 783 C CA . ASN B 1 24 ? 70.509 -13.661 -35.461 1.00 35.21 992 ASN B CA 1
ATOM 784 C C . ASN B 1 24 ? 69.719 -14.341 -34.347 1.00 35.16 992 ASN B C 1
ATOM 785 O O . ASN B 1 24 ? 69.565 -13.775 -33.268 1.00 35.05 992 ASN B O 1
ATOM 790 N N . SER B 1 25 ? 69.237 -15.554 -34.591 1.00 30.65 993 SER B N 1
ATOM 791 C CA . SER B 1 25 ? 68.518 -16.282 -33.553 1.00 40.95 993 SER B CA 1
ATOM 792 C C . SER B 1 25 ? 69.476 -16.584 -32.404 1.00 42.13 993 SER B C 1
ATOM 793 O O . SER B 1 25 ? 69.091 -16.584 -31.232 1.00 43.15 993 SER B O 1
ATOM 796 N N . ALA B 1 26 ? 70.731 -16.849 -32.750 1.00 40.11 994 ALA B N 1
ATOM 797 C CA . ALA B 1 26 ? 71.751 -17.146 -31.762 1.00 39.24 994 ALA B CA 1
ATOM 798 C C . ALA B 1 26 ? 72.088 -15.945 -30.866 1.00 40.23 994 ALA B C 1
ATOM 799 O O . ALA B 1 26 ? 72.255 -16.095 -29.655 1.00 37.20 994 ALA B O 1
ATOM 801 N N . LEU B 1 27 ? 72.170 -14.761 -31.456 1.00 36.52 995 LEU B N 1
ATOM 802 C CA . LEU B 1 27 ? 72.499 -13.552 -30.698 1.00 38.39 995 LEU B CA 1
ATOM 803 C C . LEU B 1 27 ? 71.378 -13.198 -29.699 1.00 40.86 995 LEU B C 1
ATOM 804 O O . LEU B 1 27 ? 71.624 -12.610 -28.626 1.00 37.22 995 LEU B O 1
ATOM 809 N N . GLY B 1 28 ? 70.154 -13.573 -30.058 1.00 39.51 996 GLY B N 1
ATOM 810 C CA . GLY B 1 28 ? 69.012 -13.317 -29.200 1.00 41.65 996 GLY B CA 1
ATOM 811 C C . GLY B 1 28 ? 69.056 -14.165 -27.942 1.00 40.64 996 GLY B C 1
ATOM 812 O O . GLY B 1 28 ? 68.923 -13.640 -26.837 1.00 38.75 996 GLY B O 1
ATOM 813 N N . LYS B 1 29 ? 69.255 -15.471 -28.098 1.00 42.29 997 LYS B N 1
ATOM 814 C CA . LYS B 1 29 ? 69.299 -16.362 -26.946 1.00 41.39 997 LYS B CA 1
ATOM 815 C C . LYS B 1 29 ? 70.410 -15.945 -25.999 1.00 42.27 997 LYS B C 1
ATOM 816 O O . LYS B 1 29 ? 70.209 -15.883 -24.796 1.00 33.51 997 LYS B O 1
ATOM 822 N N . ILE B 1 30 ? 71.578 -15.651 -26.562 1.00 39.83 998 ILE B N 1
ATOM 823 C CA . ILE B 1 30 ? 72.737 -15.271 -25.785 1.00 37.51 998 ILE B CA 1
ATOM 824 C C . ILE B 1 30 ? 72.501 -14.034 -24.907 1.00 39.88 998 ILE B C 1
ATOM 825 O O . ILE B 1 30 ? 72.788 -14.051 -23.710 1.00 37.57 998 ILE B O 1
ATOM 830 N N . GLN B 1 31 ? 71.964 -12.970 -25.501 1.00 41.83 999 GLN B N 1
ATOM 831 C CA . GLN B 1 31 ? 71.684 -11.739 -24.774 1.00 45.68 999 GLN B CA 1
ATOM 832 C C . GLN B 1 31 ? 70.628 -11.970 -23.681 1.00 44.87 999 GLN B C 1
ATOM 833 O O . GLN B 1 31 ? 70.678 -11.369 -22.606 1.00 46.62 999 GLN B O 1
ATOM 839 N N . SER B 1 32 ? 69.663 -12.825 -23.985 1.00 42.32 1000 SER B N 1
ATOM 840 C CA . SER B 1 32 ? 68.596 -13.154 -23.050 1.00 46.98 1000 SER B CA 1
ATOM 841 C C . SER B 1 32 ? 69.217 -13.876 -21.848 1.00 47.01 1000 SER B C 1
ATOM 842 O O . SER B 1 32 ? 68.858 -13.628 -20.696 1.00 42.70 1000 SER B O 1
ATOM 845 N N . VAL B 1 33 ? 70.173 -14.759 -22.122 1.00 44.18 1001 VAL B N 1
ATOM 846 C CA . VAL B 1 33 ? 70.807 -15.520 -21.055 1.00 45.43 1001 VAL B CA 1
ATOM 847 C C . VAL B 1 33 ? 71.865 -14.711 -20.323 1.00 47.49 1001 VAL B C 1
ATOM 848 O O . VAL B 1 33 ? 71.811 -14.564 -19.099 1.00 48.98 1001 VAL B O 1
ATOM 852 N N . VAL B 1 34 ? 72.832 -14.180 -21.057 1.00 41.64 1002 VAL B N 1
ATOM 853 C CA . VAL B 1 34 ? 73.858 -13.425 -20.383 1.00 44.91 1002 VAL B CA 1
ATOM 854 C C . VAL B 1 34 ? 73.205 -12.387 -19.480 1.00 43.63 1002 VAL B C 1
ATOM 855 O O . VAL B 1 34 ? 73.672 -12.152 -18.360 1.00 46.56 1002 VAL B O 1
ATOM 859 N N . ASN B 1 35 ? 72.103 -11.804 -19.950 1.00 40.87 1003 ASN B N 1
ATOM 860 C CA . ASN B 1 35 ? 71.394 -10.785 -19.181 1.00 46.04 1003 ASN B CA 1
ATOM 861 C C . ASN B 1 35 ? 70.528 -11.348 -18.068 1.00 46.02 1003 ASN B C 1
ATOM 862 O O . ASN B 1 35 ? 70.325 -10.693 -17.050 1.00 51.83 1003 ASN B O 1
ATOM 867 N N . ALA B 1 36 ? 70.001 -12.551 -18.255 1.00 44.25 1004 ALA B N 1
ATOM 868 C CA . ALA B 1 36 ? 69.191 -13.155 -17.203 1.00 45.62 1004 ALA B CA 1
ATOM 869 C C . ALA B 1 36 ? 70.132 -13.446 -16.043 1.00 49.34 1004 ALA B C 1
ATOM 870 O O . ALA B 1 36 ? 69.836 -13.108 -14.901 1.00 53.91 1004 ALA B O 1
ATOM 872 N N . ASN B 1 37 ? 71.272 -14.066 -16.345 1.00 50.63 1005 ASN B N 1
ATOM 873 C CA . ASN B 1 37 ? 72.268 -14.403 -15.328 1.00 49.88 1005 ASN B CA 1
ATOM 874 C C . ASN B 1 37 ? 72.945 -13.168 -14.726 1.00 53.39 1005 ASN B C 1
ATOM 875 O O . ASN B 1 37 ? 73.295 -13.156 -13.541 1.00 51.60 1005 ASN B O 1
ATOM 880 N N . ALA B 1 38 ? 73.131 -12.135 -15.544 1.00 51.57 1006 ALA B N 1
ATOM 881 C CA . ALA B 1 38 ? 73.755 -10.913 -15.065 1.00 50.85 1006 ALA B CA 1
ATOM 882 C C . ALA B 1 38 ? 72.883 -10.331 -13.966 1.00 56.25 1006 ALA B C 1
ATOM 883 O O . ALA B 1 38 ? 73.371 -9.984 -12.893 1.00 56.0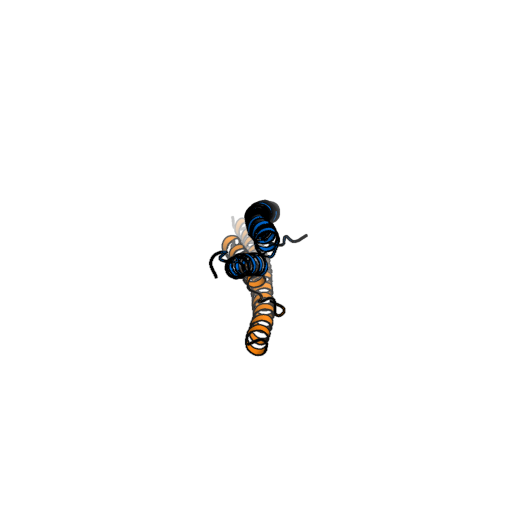5 1006 ALA B O 1
ATOM 885 N N . GLU B 1 39 ? 71.585 -10.231 -14.245 1.00 58.73 1007 GLU B N 1
ATOM 886 C CA . GLU B 1 39 ? 70.638 -9.690 -13.280 1.00 62.56 1007 GLU B CA 1
ATOM 887 C C . GLU B 1 39 ? 70.475 -10.607 -12.070 1.00 60.83 1007 GLU B C 1
ATOM 888 O O . GLU B 1 39 ? 70.190 -10.140 -10.966 1.00 61.75 1007 GLU B O 1
ATOM 894 N N . ALA B 1 40 ? 70.662 -11.908 -12.273 1.00 57.01 1008 ALA B N 1
ATOM 895 C CA . ALA B 1 40 ? 70.563 -12.845 -11.166 1.00 55.20 1008 ALA B CA 1
ATOM 896 C C . ALA B 1 40 ? 71.731 -12.537 -10.219 1.00 57.23 1008 ALA B C 1
ATOM 897 O O . ALA B 1 40 ? 71.534 -12.364 -9.026 1.00 55.98 1008 ALA B O 1
ATOM 899 N N . LEU B 1 41 ? 72.942 -12.460 -10.764 1.00 55.86 1009 LEU B N 1
ATOM 900 C CA . LEU B 1 41 ? 74.131 -12.145 -9.973 1.00 56.47 1009 LEU B CA 1
ATOM 901 C C . LEU B 1 41 ? 74.014 -10.731 -9.392 1.00 60.81 1009 LEU B C 1
ATOM 902 O O . LEU B 1 41 ? 74.709 -10.373 -8.441 1.00 60.36 1009 LEU B O 1
ATOM 907 N N . ASN B 1 42 ? 73.132 -9.925 -9.973 1.00 64.03 1010 ASN B N 1
ATOM 908 C CA . ASN B 1 42 ? 72.925 -8.563 -9.498 1.00 64.23 1010 ASN B CA 1
ATOM 909 C C . ASN B 1 42 ? 72.071 -8.629 -8.236 1.00 65.74 1010 ASN B C 1
ATOM 910 O O . ASN B 1 42 ? 72.293 -7.892 -7.269 1.00 63.48 1010 ASN B O 1
ATOM 915 N N . ASN B 1 43 ? 71.088 -9.520 -8.258 1.00 66.14 1011 ASN B N 1
ATOM 916 C CA . ASN B 1 43 ? 70.199 -9.704 -7.123 1.00 66.46 1011 ASN B CA 1
ATOM 917 C C . ASN B 1 43 ? 70.973 -10.221 -5.920 1.00 66.50 1011 ASN B C 1
ATOM 918 O O . ASN B 1 43 ? 70.700 -9.831 -4.784 1.00 65.60 1011 ASN B O 1
ATOM 923 N N . LEU B 1 44 ? 71.945 -11.089 -6.182 1.00 65.34 1012 LEU B N 1
ATOM 924 C CA . LEU B 1 44 ? 72.756 -11.679 -5.126 1.00 67.00 1012 LEU B CA 1
ATOM 925 C C . LEU B 1 44 ? 73.715 -10.677 -4.493 1.00 68.46 1012 LEU B C 1
ATOM 926 O O . LEU B 1 44 ? 73.969 -10.731 -3.289 1.00 70.00 1012 LEU B O 1
ATOM 931 N N . LEU B 1 45 ? 74.235 -9.759 -5.300 1.00 69.91 1013 LEU B N 1
ATOM 932 C CA . LEU B 1 45 ? 75.182 -8.758 -4.811 1.00 75.13 1013 LEU B CA 1
ATOM 933 C C . LEU B 1 45 ? 74.558 -7.669 -3.937 1.00 76.99 1013 LEU B C 1
ATOM 934 O O . LEU B 1 45 ? 75.235 -7.079 -3.098 1.00 76.97 1013 LEU B O 1
ATOM 939 N N . ASN B 1 46 ? 73.274 -7.392 -4.128 1.00 81.63 1014 ASN B N 1
ATOM 940 C CA . ASN B 1 46 ? 72.630 -6.357 -3.330 1.00 85.02 1014 ASN B CA 1
ATOM 941 C C . ASN B 1 46 ? 72.069 -6.932 -2.044 1.00 87.47 1014 ASN B C 1
ATOM 942 O O . ASN B 1 46 ? 71.187 -6.342 -1.414 1.00 88.05 1014 ASN B O 1
ATOM 947 N N . GLN B 1 47 ? 72.594 -8.092 -1.663 1.00 88.00 1015 GLN B N 1
ATOM 948 C CA . GLN B 1 47 ? 72.191 -8.756 -0.433 1.00 87.52 1015 GLN B CA 1
ATOM 949 C C . GLN B 1 47 ? 73.410 -8.849 0.482 1.00 88.32 1015 GLN B C 1
ATOM 950 O O . GLN B 1 47 ? 73.320 -9.271 1.630 1.00 88.90 1015 GLN B O 1
ATOM 956 N N . LEU B 1 48 ? 74.553 -8.438 -0.061 1.00 89.34 1016 LEU B N 1
ATOM 957 C CA . LEU B 1 48 ? 75.810 -8.351 0.677 1.00 90.27 1016 LEU B CA 1
ATOM 958 C C . LEU B 1 48 ? 75.915 -6.837 0.803 1.00 91.03 1016 LEU B C 1
ATOM 959 O O . LEU B 1 48 ? 76.910 -6.283 1.271 1.00 93.29 1016 LEU B O 1
ATOM 964 N N . SER B 1 49 ? 74.859 -6.178 0.346 1.00 90.00 1017 SER B N 1
ATOM 965 C CA . SER B 1 49 ? 74.772 -4.734 0.390 1.00 88.66 1017 SER B CA 1
ATOM 966 C C . SER B 1 49 ? 74.092 -4.333 1.691 1.00 87.63 1017 SER B C 1
ATOM 967 O O . SER B 1 49 ? 73.704 -5.190 2.479 1.00 85.34 1017 SER B O 1
ATOM 970 N N . LEU B 1 69 ? 74.461 -6.308 -21.640 1.00 43.57 1229 LEU B N 1
ATOM 971 C CA . LEU B 1 69 ? 74.511 -6.756 -23.031 1.00 49.35 1229 LEU B CA 1
ATOM 972 C C . LEU B 1 69 ? 73.292 -6.295 -23.837 1.00 47.71 1229 LEU B C 1
ATOM 973 O O . LEU B 1 69 ? 72.147 -6.558 -23.467 1.00 48.89 1229 LEU B O 1
ATOM 978 N N . ASP B 1 70 ? 73.555 -5.599 -24.939 1.00 49.76 1230 ASP B N 1
ATOM 979 C CA . ASP B 1 70 ? 72.516 -5.086 -25.829 1.00 43.90 1230 ASP B CA 1
ATOM 980 C C . ASP B 1 70 ? 73.005 -5.278 -27.269 1.00 43.40 1230 ASP B C 1
ATOM 981 O O . ASP B 1 70 ? 73.905 -4.575 -27.719 1.00 35.63 1230 ASP B O 1
ATOM 986 N N . LEU B 1 71 ? 72.398 -6.228 -27.982 1.00 43.58 1231 LEU B N 1
ATOM 987 C CA . LEU B 1 71 ? 72.776 -6.550 -29.351 1.00 39.78 1231 LEU B CA 1
ATOM 988 C C . LEU B 1 71 ? 71.816 -5.992 -30.403 1.00 39.43 1231 LEU B C 1
ATOM 989 O O . LEU B 1 71 ? 71.830 -6.421 -31.560 1.00 41.93 1231 LEU B O 1
ATOM 994 N N . THR B 1 72 ? 70.994 -5.026 -29.993 1.00 36.67 1232 THR B N 1
ATOM 995 C CA . THR B 1 72 ? 70.014 -4.373 -30.873 1.00 39.92 1232 THR B CA 1
ATOM 996 C C . THR B 1 72 ? 70.557 -3.990 -32.241 1.00 37.65 1232 THR B C 1
ATOM 997 O O . THR B 1 72 ? 70.022 -4.400 -33.281 1.00 38.32 1232 THR B O 1
ATOM 1001 N N . TYR B 1 73 ? 71.589 -3.152 -32.219 1.00 33.62 1233 TYR B N 1
ATOM 1002 C CA . TYR B 1 73 ? 72.261 -2.687 -33.422 1.00 36.71 1233 TYR B CA 1
ATOM 1003 C C . TYR B 1 73 ? 72.706 -3.817 -34.349 1.00 35.21 1233 TYR B C 1
ATOM 1004 O O . TYR B 1 73 ? 72.366 -3.831 -35.529 1.00 42.01 1233 TYR B O 1
ATOM 1013 N N . GLU B 1 7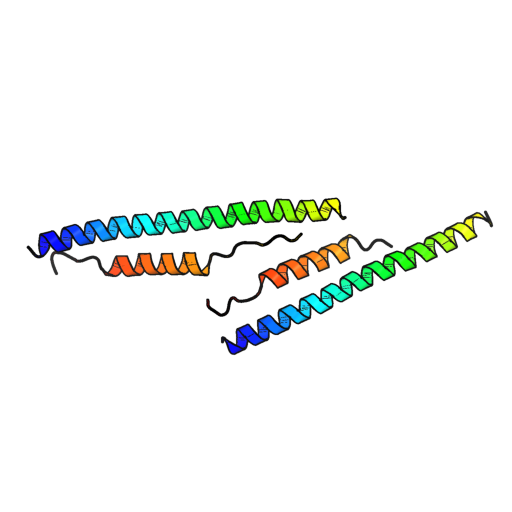4 ? 73.502 -4.739 -33.811 1.00 38.30 1234 GLU B N 1
ATOM 1014 C CA . GLU B 1 74 ? 74.013 -5.857 -34.596 1.00 35.18 1234 GLU B CA 1
ATOM 1015 C C . GLU B 1 74 ? 72.905 -6.743 -35.147 1.00 32.90 1234 GLU B C 1
ATOM 1016 O O . GLU B 1 74 ? 72.900 -7.077 -36.332 1.00 34.14 1234 GLU B O 1
ATOM 1022 N N . MET B 1 75 ? 71.958 -7.135 -34.300 1.00 33.05 1235 MET B N 1
ATOM 1023 C CA . MET B 1 75 ? 70.894 -7.998 -34.798 1.00 37.21 1235 MET B CA 1
ATOM 1024 C C . MET B 1 75 ? 70.131 -7.304 -35.921 1.00 38.82 1235 MET B C 1
ATOM 1025 O O . MET B 1 75 ? 69.811 -7.925 -36.939 1.00 37.62 1235 MET B O 1
ATOM 1030 N N . ASN B 1 76 ? 69.846 -6.017 -35.758 1.00 38.58 1236 ASN B N 1
ATOM 1031 C CA . ASN B 1 76 ? 69.111 -5.318 -36.799 1.00 34.10 1236 ASN B CA 1
ATOM 1032 C C . ASN B 1 76 ? 69.899 -5.205 -38.096 1.00 38.34 1236 ASN B C 1
ATOM 1033 O O . ASN B 1 76 ? 69.322 -5.272 -39.190 1.00 37.11 1236 ASN B O 1
ATOM 1038 N N . ARG B 1 77 ? 71.216 -5.039 -37.982 1.00 37.45 1237 ARG B N 1
ATOM 1039 C CA . ARG B 1 77 ? 72.059 -4.902 -39.170 1.00 35.70 1237 ARG B CA 1
ATOM 1040 C C . ARG B 1 77 ? 72.023 -6.228 -39.949 1.00 37.57 1237 ARG B C 1
ATOM 1041 O O . ARG B 1 77 ? 71.936 -6.254 -41.186 1.00 28.83 1237 ARG B O 1
ATOM 1049 N N . ILE B 1 78 ? 72.078 -7.333 -39.211 1.00 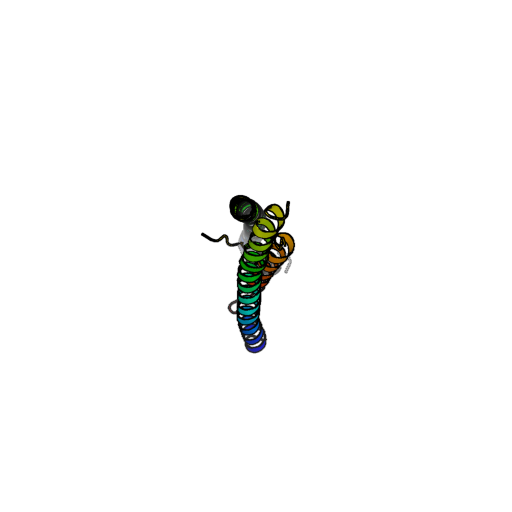36.10 1238 ILE B N 1
ATOM 1050 C CA . ILE B 1 78 ? 72.012 -8.653 -39.826 1.00 31.44 1238 ILE B CA 1
ATOM 1051 C C . ILE B 1 78 ? 70.660 -8.859 -40.494 1.00 38.87 1238 ILE B C 1
ATOM 1052 O O . ILE B 1 78 ? 70.581 -9.442 -41.573 1.00 36.21 1238 ILE B O 1
ATOM 1057 N N . GLN B 1 79 ? 69.591 -8.385 -39.852 1.00 37.41 1239 GLN B N 1
ATOM 1058 C CA . GLN B 1 79 ? 68.245 -8.495 -40.422 1.00 38.61 1239 GLN B CA 1
ATOM 1059 C C . GLN B 1 79 ? 68.178 -7.678 -41.708 1.00 31.76 1239 GLN B C 1
ATOM 1060 O O . GLN B 1 79 ? 67.521 -8.082 -42.655 1.00 34.86 1239 GLN B O 1
ATOM 1066 N N . ASP B 1 80 ? 68.850 -6.528 -41.730 1.00 33.29 1240 ASP B N 1
ATOM 1067 C CA . ASP B 1 80 ? 68.897 -5.664 -42.930 1.00 31.50 1240 ASP B CA 1
ATOM 1068 C C . ASP B 1 80 ? 69.677 -6.312 -44.078 1.00 32.99 1240 ASP B C 1
ATOM 1069 O O . ASP B 1 80 ? 69.303 -6.182 -45.256 1.00 24.71 1240 ASP B O 1
ATOM 1074 N N . ALA B 1 81 ? 70.779 -6.984 -43.740 1.00 29.73 1241 ALA B N 1
ATOM 1075 C CA . ALA B 1 81 ? 71.586 -7.657 -44.752 1.00 28.52 1241 ALA B CA 1
ATOM 1076 C C . ALA B 1 81 ? 70.758 -8.811 -45.363 1.00 29.90 1241 ALA B C 1
ATOM 1077 O O . ALA B 1 81 ? 70.783 -9.031 -46.578 1.00 29.12 1241 ALA B O 1
ATOM 1079 N N . ILE B 1 82 ? 70.032 -9.546 -44.526 1.00 29.46 1242 ILE B N 1
ATOM 1080 C CA . ILE B 1 82 ? 69.199 -10.653 -45.043 1.00 33.01 1242 ILE B CA 1
ATOM 1081 C C . ILE B 1 82 ? 68.199 -10.074 -46.058 1.00 29.56 1242 ILE B C 1
ATOM 1082 O O . ILE B 1 82 ? 67.974 -10.638 -47.131 1.00 33.05 1242 ILE B O 1
ATOM 1087 N N . LYS B 1 83 ? 67.622 -8.926 -45.717 1.00 33.88 1243 LYS B N 1
ATOM 1088 C CA . LYS B 1 83 ? 66.664 -8.255 -46.594 1.00 37.60 1243 LYS B CA 1
ATOM 1089 C C . LYS B 1 83 ? 67.373 -7.935 -47.904 1.00 33.14 1243 LYS B C 1
ATOM 1090 O O . LYS B 1 83 ? 66.890 -8.247 -48.985 1.00 38.65 1243 LYS B O 1
ATOM 1096 N N . LYS B 1 84 ? 68.538 -7.310 -47.803 1.00 34.22 1244 LYS B N 1
ATOM 1097 C CA . LYS B 1 84 ? 69.270 -6.959 -49.009 1.00 35.25 1244 LYS B CA 1
ATOM 1098 C C . LYS B 1 84 ? 69.565 -8.179 -49.895 1.00 35.50 1244 LYS B C 1
ATOM 1099 O O . LYS B 1 84 ? 69.456 -8.105 -51.131 1.00 32.25 1244 LYS B O 1
ATOM 1105 N N . LEU B 1 85 ? 69.913 -9.296 -49.260 1.00 31.80 1245 LEU B N 1
ATOM 1106 C CA . LEU B 1 85 ? 70.230 -10.519 -49.976 1.00 33.68 1245 LEU B CA 1
ATOM 1107 C C . LEU B 1 85 ? 68.998 -10.989 -50.731 1.00 36.48 1245 LEU B C 1
ATOM 1108 O O . LEU B 1 85 ? 69.065 -11.319 -51.914 1.00 29.61 1245 LEU B O 1
ATOM 1113 N N . ASN B 1 86 ? 67.869 -11.033 -50.030 1.00 37.85 1246 ASN B N 1
ATOM 1114 C CA . ASN B 1 86 ? 66.615 -11.454 -50.632 1.00 35.16 1246 ASN B CA 1
ATOM 1115 C C . ASN B 1 86 ? 66.351 -10.600 -51.872 1.00 38.62 1246 ASN B C 1
ATOM 1116 O O . ASN B 1 86 ? 65.783 -11.063 -52.842 1.00 31.39 1246 ASN B O 1
ATOM 1121 N N . GLU B 1 87 ? 66.774 -9.347 -51.839 1.00 33.09 1247 GLU B N 1
ATOM 1122 C CA . GLU B 1 87 ? 66.587 -8.442 -52.984 1.00 35.27 1247 GLU B CA 1
ATOM 1123 C C . GLU B 1 87 ? 67.631 -8.672 -54.103 1.00 37.15 1247 GLU B C 1
ATOM 1124 O O . GLU B 1 87 ? 67.569 -8.028 -55.162 1.00 33.64 1247 GLU B O 1
ATOM 1130 N N . SER B 1 88 ? 68.581 -9.580 -53.871 1.00 35.00 1248 SER B N 1
ATOM 1131 C CA . SER B 1 88 ? 69.631 -9.861 -54.868 1.00 36.05 1248 SER B CA 1
ATOM 1132 C C . SER B 1 88 ? 69.396 -11.041 -55.799 1.00 31.29 1248 SER B C 1
ATOM 1133 O O . SER B 1 88 ? 70.179 -11.259 -56.728 1.00 30.36 1248 SER B O 1
ATOM 1136 N N . TYR B 1 89 ? 68.367 -11.838 -55.519 1.00 27.29 1249 TYR B N 1
ATOM 1137 C CA . TYR B 1 89 ? 68.058 -13.001 -56.340 1.00 25.98 1249 TYR B CA 1
ATOM 1138 C C . TYR B 1 89 ? 67.925 -12.620 -57.810 1.00 29.93 1249 TYR B C 1
ATOM 1139 O O . TYR B 1 89 ? 67.421 -11.552 -58.135 1.00 30.68 1249 TYR B O 1
ATOM 1148 N N . ILE B 1 90 ? 68.366 -13.490 -58.714 1.00 29.46 1250 ILE B N 1
ATOM 1149 C CA . ILE B 1 90 ? 68.225 -13.186 -60.127 1.00 32.58 1250 ILE B CA 1
ATOM 1150 C C . ILE B 1 90 ? 66.979 -13.910 -60.624 1.00 34.90 1250 ILE B C 1
ATOM 1151 O O . ILE B 1 90 ? 66.762 -15.089 -60.303 1.00 31.90 1250 ILE B O 1
ATOM 1156 N N . ASN B 1 91 ? 66.158 -13.207 -61.394 1.00 33.69 1251 ASN B N 1
ATOM 1157 C CA . ASN B 1 91 ? 64.947 -13.804 -61.952 1.00 36.74 1251 ASN B CA 1
ATOM 1158 C C . ASN B 1 91 ? 65.392 -14.529 -63.222 1.00 36.63 1251 ASN B C 1
ATOM 1159 O O . ASN B 1 91 ? 65.642 -13.896 -64.257 1.00 31.68 1251 ASN B O 1
ATOM 1164 N N . LEU B 1 92 ? 65.505 -15.852 -63.145 1.00 34.43 1252 LEU B N 1
ATOM 1165 C CA . LEU B 1 92 ? 65.952 -16.651 -64.286 1.00 35.34 1252 LEU B CA 1
ATOM 1166 C C . LEU B 1 92 ? 65.202 -16.435 -65.615 1.00 40.50 1252 LEU B C 1
ATOM 1167 O O . LEU B 1 92 ? 65.811 -16.410 -66.686 1.00 34.39 1252 LEU B O 1
ATOM 1172 N N . LYS B 1 93 ? 63.889 -16.260 -65.570 1.00 39.38 1253 LYS B N 1
ATOM 1173 C CA . LYS B 1 93 ? 63.172 -16.058 -66.831 1.00 41.53 1253 LYS B CA 1
ATOM 1174 C C . LYS B 1 93 ? 63.501 -14.697 -67.452 1.00 39.08 1253 LYS B C 1
ATOM 1175 O O . LYS B 1 93 ? 63.138 -14.418 -68.586 1.00 42.03 1253 LYS B O 1
ATOM 1181 N N . GLU B 1 94 ? 64.219 -13.855 -66.725 1.00 38.50 1254 GLU B N 1
ATOM 1182 C CA . GLU B 1 94 ? 64.539 -12.546 -67.260 1.00 30.96 1254 GLU B CA 1
ATOM 1183 C C . GLU B 1 94 ? 65.840 -12.524 -68.029 1.00 35.21 1254 GLU B C 1
ATOM 1184 O O . GLU B 1 94 ? 66.220 -11.501 -68.592 1.00 33.03 1254 GLU B O 1
#

Nearest PDB structures (foldseek):
  1wdg-assembly1_A  TM=1.013E+00  e=2.198E-11  Murine hepatitis virus strain A59
  7c53-assembly2_F  TM=9.583E-01  e=4.222E-06  Severe acute respiratory syndrome coronavirus 2
  1wnc-assembly2_B  TM=9.119E-01  e=1.855E-05  S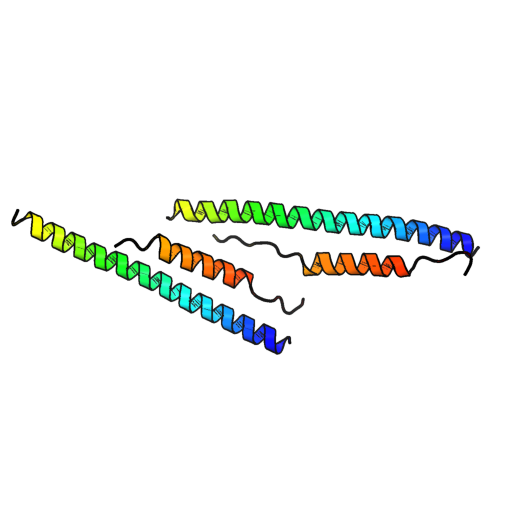evere acute respiratory syndrome-related coronavirus
  1wnc-assembly2_C  TM=9.050E-01  e=1.655E-04  Severe acute respiratory syndrome-related coronavirus
  1wdg-assembly1_B  TM=1.014E+00  e=2.928E-10  Murine hepatitis virus strain A59

Sequence (155 aa):
NQKMIASAFNNALGAIQDGFDATNSALGKIQSVVNANAEALNNLLNQLSLLNVTLLDLTYEMNRIQDAIKKLNESYINLKEQKMIASAFNNALGAIQDGFDATNSALGKIQSVVNANAEALNNLLNQLSLDLTYEMNRIQDAIKKLNESYINLKE

Secondary structure (DSSP, 8-state):
-HHHHHHHHHHHHHHHHHHHHHHHHHHHHHHHHHHHHHHHHHHHHHHTT---------HHHHHHHHHHHHHHHHH---TT-/-HHHHHHHHHHHHHHHHHHHHHHHHHHHHHHHHHHHHHHHHHHHTT-----HHHHHHHHHHHHHHHTT---TT-

B-factor: mean 47.27, std 19.99, range [17.82, 116.78]

Radius of gyration: 27.74 Å; Cα contacts (8 Å, |Δi|>4): 76; chains: 2; bounding box: 27×32×104 Å

InterPro domains:
  IPR002552 Spike glycoprotein S2, coronavirus [PF01601] (748-1282)
  IPR018548 Spike (S) protein S1 subunit, receptor-binding domain, betacoronavirus [PF09408] (341-456)
  IPR018548 Spike (S) protein S1 subunit, receptor-binding domain, betacoronavirus [PS51921] (327-566)
  IPR032500 Spike glycoprotein S1, N-terminal domain, betacoronavirus-like [PF16451] (44-326)
  IPR032500 Spike glycoprotein S1, N-terminal domain, betacoronavirus-like [PS51922] (15-296)
  IPR036326 Spike S1 subunit, receptor binding domain superfamily, betacoronavirus [SSF143587] (326-492)
  IPR042578 Spike glycoprotein, betacoronavirus [MF_04099] (3-1324)
  IPR043002 Spike glycoprotein, N-terminal domain superfamily [G3DSA:2.60.120.960] (15-268)
  IPR043473 Spike glycoprotein S2 superfamily, coronavirus [SSF111474] (959-1072)
  IPR043473 Spike glycoprotein S2 superfamily, coronavirus [SSF111474] (1156-1254)
  IPR043607 Coronavirus spike glycoprotein S1, C-terminal [PF19209] (579-634)
  IPR044339 Spike (S) protein S1 subunit, N-terminal domain, murine hepatitis virus-like [cd21625] (16-296)
  IPR044873 Spike glycoprotein S2, coronavirus, heptad repeat 1 [PS51923] (946-1051)
  IPR044874 Spike glycoprotein S2, coronavirus, heptad repeat 2 [PS51924] (1194-1277)

Solvent-accessible surface area: 12092 Å² total; per-residue (Å²): 155,142,138,135,114,14,57,60,84,30,116,40,5,22,63,77,23,102,37,83,84,54,56,23,64,44,37,30,155,85,42,70,86,63,28,60,92,10,59,64,90,33,77,85,46,59,134,132,91,138,194,149,40,116,57,63,102,28,79,80,66,41,84,146,31,78,95,38,15,106,147,36,65,140,44,86,78,86,96,197,181,162,158,147,119,9,41,60,84,24,112,43,4,24,68,73,23,98,38,80,82,63,58,18,67,43,39,25,148,84,45,72,80,70,41,58,90,53,116,57,105,78,92,121,101,93,139,155,119,108,96,30,48,130,76,32,51,144,30,82,71,40,35,60,151,33,92,86,49,90,81,72,92,184,98

CATH classification: 1.20.5.300

GO terms:
  GO:0044177 host cell Golgi apparatus (C, IDA)
  GO:0042802 identical protein binding (F, IPI)
  GO:0005515 protein binding (F, IPI)

Organism: Murine coronavirus (strain A59) (NCBI:txid11142)